Protein AF-A0A2W5SWA3-F1 (afdb_monomer)

Mean predicted aligne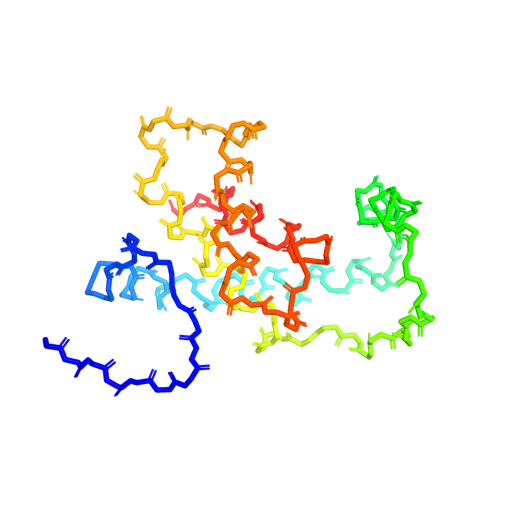d error: 10.52 Å

Radius of gyration: 15.15 Å; Cα contacts (8 Å, |Δi|>4): 92; chains: 1; bounding box: 34×42×40 Å

Secondary structure (DSSP, 8-state):
-----SS----TT--IIIIIHHHHHHHHHHHHHHHHHHHHHHH-TTSSTTTHHHHHTT---S------S---HHHHHHHHHHHHHHHHHHTTT-SS--HHHHHHHHHHHHHH-TTS-HHHHHHHHHHHHH---

Organism: NCBI:txid48

Foldseek 3Di:
DDDDDDLQDDFPPDDCVVLVVVCVVCLVVVLVVVVVVVVVCVVPVPVVCVQLVVVVVVPPDDDPPPPPDPDDSVRQVSLLSLLLVLLVVCCVVPVADDPVSLVVSQVRCCVRCVPDHCSNRVVSSRVSNPDDD

Structure (mmCIF, N/CA/C/O backbone):
data_AF-A0A2W5SWA3-F1
#
_entry.id   AF-A0A2W5SWA3-F1
#
loop_
_atom_site.group_PDB
_atom_site.id
_atom_site.type_symbol
_atom_site.label_atom_id
_atom_site.label_alt_id
_atom_site.label_comp_id
_atom_site.label_asym_id
_atom_site.label_entity_id
_atom_site.label_seq_id
_atom_site.pdbx_PDB_ins_code
_atom_site.Cartn_x
_atom_site.Cartn_y
_atom_site.Cartn_z
_atom_site.occupancy
_atom_site.B_iso_or_equiv
_atom_site.auth_seq_id
_atom_site.auth_comp_id
_atom_site.auth_asym_id
_atom_site.auth_atom_id
_atom_site.pdbx_PDB_model_num
ATOM 1 N N . MET A 1 1 ? 2.567 20.271 12.111 1.00 30.09 1 MET A N 1
ATOM 2 C CA . MET A 1 1 ? 3.311 19.315 12.957 1.00 30.09 1 MET A CA 1
ATOM 3 C C . MET A 1 1 ? 4.036 18.386 12.001 1.00 30.09 1 MET A C 1
ATOM 5 O O . MET A 1 1 ? 3.384 17.564 11.378 1.00 30.09 1 MET A O 1
ATOM 9 N N . ASN A 1 2 ? 5.334 18.611 11.788 1.00 37.44 2 ASN A N 1
ATOM 10 C CA . ASN A 1 2 ? 6.138 17.858 10.822 1.00 37.44 2 ASN A CA 1
ATOM 11 C C . ASN A 1 2 ? 6.793 16.688 11.554 1.00 37.44 2 ASN A C 1
ATOM 13 O O . ASN A 1 2 ? 7.618 16.915 12.435 1.00 37.44 2 ASN A O 1
ATOM 17 N N . GLN A 1 3 ? 6.405 15.462 11.215 1.00 41.31 3 GLN A N 1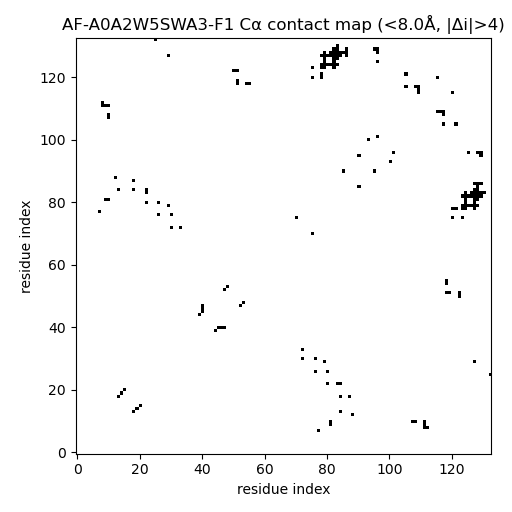
ATOM 18 C CA . GLN A 1 3 ? 7.049 14.255 11.721 1.00 41.31 3 GLN A CA 1
ATOM 19 C C . GLN A 1 3 ? 7.997 13.730 10.640 1.00 41.31 3 GLN A C 1
ATOM 21 O O . GLN A 1 3 ? 7.569 13.212 9.616 1.00 41.31 3 GLN A O 1
ATOM 26 N N . THR A 1 4 ? 9.292 13.940 10.857 1.00 55.91 4 THR A N 1
ATOM 27 C CA . THR A 1 4 ? 10.404 13.378 10.084 1.00 55.91 4 THR A CA 1
ATOM 28 C C . THR A 1 4 ? 10.770 12.004 10.642 1.00 55.91 4 THR A C 1
ATOM 30 O O . THR A 1 4 ? 11.401 11.956 11.693 1.00 55.91 4 THR A O 1
ATOM 33 N N . HIS A 1 5 ? 10.443 10.912 9.943 1.00 43.81 5 HIS A N 1
ATOM 34 C CA . HIS A 1 5 ? 11.013 9.573 10.166 1.00 43.81 5 HIS A CA 1
ATOM 35 C C . HIS A 1 5 ? 11.276 8.899 8.810 1.00 43.81 5 HIS A C 1
ATOM 37 O O . HIS A 1 5 ? 10.393 8.248 8.274 1.00 43.81 5 HIS A O 1
ATOM 43 N N . GLY A 1 6 ? 12.489 9.065 8.265 1.00 43.38 6 GLY A N 1
ATOM 44 C CA . GLY A 1 6 ? 12.940 8.414 7.025 1.00 43.38 6 GLY A CA 1
ATOM 45 C C . GLY A 1 6 ? 12.199 8.881 5.763 1.00 43.38 6 GLY A C 1
ATOM 46 O O . GLY A 1 6 ? 11.012 9.171 5.782 1.00 43.38 6 GLY A O 1
ATOM 47 N N . ASN A 1 7 ? 12.889 8.987 4.633 1.00 49.94 7 ASN A N 1
ATOM 48 C CA . ASN A 1 7 ? 12.278 9.373 3.355 1.00 49.94 7 ASN A CA 1
ATOM 49 C C . ASN A 1 7 ? 11.444 8.217 2.759 1.00 49.94 7 ASN A C 1
ATOM 51 O O . ASN A 1 7 ? 11.761 7.721 1.682 1.00 49.94 7 ASN A O 1
ATOM 55 N N . HIS A 1 8 ? 10.406 7.762 3.456 1.00 59.75 8 HIS A N 1
ATOM 56 C CA . HIS A 1 8 ? 9.448 6.785 2.947 1.00 59.75 8 HIS A CA 1
ATOM 57 C C . HIS A 1 8 ? 8.130 7.521 2.726 1.00 59.75 8 HIS A C 1
ATOM 59 O O . HIS A 1 8 ? 7.613 8.180 3.628 1.00 59.75 8 HIS A O 1
ATOM 65 N N . TRP A 1 9 ? 7.633 7.496 1.492 1.00 74.25 9 TRP A N 1
ATOM 66 C CA . TRP A 1 9 ? 6.354 8.111 1.176 1.00 74.25 9 TRP A CA 1
ATOM 67 C C . TRP A 1 9 ? 5.219 7.352 1.877 1.00 74.25 9 TRP A C 1
ATOM 69 O O . TRP A 1 9 ? 5.212 6.123 1.893 1.00 74.25 9 TRP A O 1
ATOM 79 N N . HIS A 1 10 ? 4.245 8.090 2.414 1.00 75.25 10 HIS A N 1
ATOM 80 C CA . HIS A 1 10 ? 3.023 7.532 2.985 1.00 75.25 10 HIS A CA 1
ATOM 81 C C . HIS A 1 10 ? 1.783 8.203 2.387 1.00 75.25 10 HIS A C 1
ATOM 83 O O . HIS A 1 10 ? 1.814 9.367 1.981 1.00 75.25 10 HIS A O 1
ATOM 89 N N . ALA A 1 11 ? 0.685 7.449 2.385 1.00 79.31 11 ALA A N 1
ATOM 90 C CA . ALA A 1 11 ? -0.634 7.888 1.952 1.00 79.31 11 ALA A CA 1
ATOM 91 C C . ALA A 1 11 ? -1.152 9.087 2.757 1.00 79.31 11 ALA A C 1
ATOM 93 O O . ALA A 1 11 ? -0.834 9.236 3.938 1.00 79.31 11 ALA A O 1
ATOM 94 N N . THR A 1 12 ? -2.048 9.886 2.176 1.00 79.44 12 THR A N 1
ATOM 95 C CA . THR A 1 12 ? -2.643 11.038 2.883 1.00 79.44 12 THR A CA 1
ATOM 96 C C . THR A 1 12 ? -3.520 10.630 4.069 1.00 79.44 12 THR A C 1
ATOM 98 O O . THR A 1 12 ? -3.661 11.379 5.034 1.00 79.44 12 THR A O 1
ATOM 101 N N . TRP A 1 13 ? -4.082 9.422 4.019 1.00 81.94 13 TRP A N 1
ATOM 102 C CA . TRP A 1 13 ? -4.904 8.819 5.068 1.00 81.94 13 TRP A CA 1
ATOM 103 C C . TRP A 1 13 ? -4.100 7.940 6.038 1.00 81.94 13 TRP A C 1
ATOM 105 O O . TRP A 1 13 ? -4.685 7.347 6.945 1.00 81.94 13 TRP A O 1
ATOM 115 N N . TYR A 1 14 ? -2.777 7.844 5.871 1.00 82.62 14 TYR A N 1
ATOM 116 C CA . TYR A 1 14 ? -1.934 7.010 6.719 1.00 82.62 14 TYR A CA 1
ATOM 117 C C . TYR A 1 14 ? -1.767 7.620 8.118 1.00 82.62 14 TYR A C 1
ATOM 119 O O . TYR A 1 14 ? -1.160 8.672 8.310 1.00 82.62 14 TYR A O 1
ATOM 127 N N . ASP A 1 15 ? -2.269 6.909 9.120 1.00 83.50 15 ASP A N 1
ATOM 128 C CA . ASP A 1 15 ? -2.043 7.181 10.541 1.00 83.50 15 ASP A CA 1
ATOM 129 C C . ASP A 1 15 ? -0.958 6.255 11.121 1.00 83.50 15 ASP A C 1
ATOM 131 O O . ASP A 1 15 ? -1.185 5.065 11.339 1.00 83.50 15 ASP A O 1
ATOM 135 N N . ALA A 1 16 ? 0.222 6.801 11.424 1.00 78.81 16 ALA A N 1
ATOM 136 C CA . ALA A 1 16 ? 1.356 6.017 11.923 1.00 78.81 16 ALA A CA 1
ATOM 137 C C . ALA A 1 16 ? 1.068 5.269 13.240 1.00 78.81 16 ALA A C 1
ATOM 139 O O . ALA A 1 16 ? 1.623 4.195 13.468 1.00 78.81 16 ALA A O 1
ATOM 140 N N . SER A 1 17 ? 0.189 5.799 14.098 1.00 78.00 17 SER A N 1
ATOM 141 C CA . SER A 1 17 ? -0.133 5.179 15.388 1.00 78.00 17 SER A CA 1
ATOM 142 C C . SER A 1 17 ? -1.038 3.953 15.243 1.00 78.00 17 SER A C 1
ATOM 144 O O . SER A 1 17 ? -0.891 2.980 15.981 1.00 78.00 17 SER A O 1
ATOM 146 N N . LYS A 1 18 ? -1.947 3.970 14.264 1.00 77.31 18 LYS A N 1
ATOM 147 C CA . LYS A 1 18 ? -2.871 2.864 13.979 1.00 77.31 18 LYS A CA 1
ATOM 148 C C . LYS A 1 18 ? -2.269 1.872 12.997 1.00 77.31 18 LYS A C 1
ATOM 150 O O . LYS A 1 18 ? -2.229 0.671 13.257 1.00 77.31 18 LYS A O 1
ATOM 155 N N . HIS A 1 19 ? -1.788 2.386 11.874 1.00 82.69 19 HIS A N 1
ATOM 156 C CA . HIS A 1 19 ? -1.318 1.584 10.758 1.00 82.69 19 HIS A CA 1
ATOM 157 C C . HIS A 1 19 ? 0.094 1.063 10.988 1.00 82.69 19 HIS A C 1
ATOM 159 O O . HIS A 1 19 ? 0.337 -0.103 10.692 1.00 82.69 19 HIS A O 1
ATOM 165 N N . GLY A 1 20 ? 0.979 1.859 11.599 1.00 80.12 20 GLY A N 1
ATOM 166 C CA . GLY A 1 20 ? 2.354 1.447 11.887 1.00 80.12 20 GLY A CA 1
ATOM 167 C C . GLY A 1 20 ? 2.402 0.251 12.834 1.00 80.12 20 GLY A C 1
ATOM 168 O O . GLY A 1 20 ? 2.945 -0.791 12.487 1.00 80.12 20 GLY A O 1
ATOM 169 N N . SER A 1 21 ? 1.739 0.326 13.992 1.00 83.62 21 SER A N 1
ATOM 170 C CA . SER A 1 21 ? 1.705 -0.804 14.935 1.00 83.62 21 SER A CA 1
ATOM 171 C C . SER A 1 21 ? 1.017 -2.050 14.368 1.00 83.62 21 SER A C 1
ATOM 173 O O . SER A 1 21 ? 1.408 -3.171 14.694 1.00 83.62 21 SER A O 1
ATOM 175 N N . ALA A 1 22 ? -0.010 -1.883 13.528 1.00 85.06 22 ALA A N 1
ATOM 176 C CA . ALA A 1 22 ? -0.656 -3.003 12.849 1.00 85.06 22 ALA A CA 1
ATOM 177 C C . ALA A 1 22 ? 0.275 -3.638 11.806 1.00 85.06 22 ALA A C 1
ATOM 179 O O . ALA A 1 22 ? 0.385 -4.861 11.756 1.00 85.06 22 ALA A O 1
ATOM 180 N N . TRP A 1 23 ? 0.968 -2.816 11.016 1.00 87.50 23 TRP A N 1
ATOM 181 C CA . TRP A 1 23 ? 1.971 -3.251 10.053 1.00 87.50 23 TRP A CA 1
ATOM 182 C C . TRP A 1 23 ? 3.113 -4.001 10.736 1.00 87.50 23 TRP A C 1
ATOM 184 O O . TRP A 1 23 ? 3.459 -5.098 10.316 1.00 87.50 23 TRP A O 1
ATOM 194 N N . GLU A 1 24 ? 3.646 -3.487 11.845 1.00 88.75 24 GLU A N 1
ATOM 195 C CA . GLU A 1 24 ? 4.750 -4.132 12.560 1.00 88.75 24 GLU A CA 1
ATOM 196 C C . GLU A 1 24 ? 4.434 -5.547 13.052 1.00 88.75 24 GLU A C 1
ATOM 198 O O . GLU A 1 24 ? 5.339 -6.377 13.149 1.00 88.75 24 GLU A O 1
ATOM 203 N N . ARG A 1 25 ? 3.158 -5.842 13.319 1.00 88.19 25 ARG A N 1
ATOM 204 C CA . ARG A 1 25 ? 2.701 -7.185 13.698 1.00 88.19 25 ARG A CA 1
ATOM 205 C C . ARG A 1 25 ? 2.666 -8.146 12.514 1.00 88.19 25 ARG A C 1
ATOM 207 O O . ARG A 1 25 ? 2.935 -9.330 12.698 1.00 88.19 25 ARG A O 1
ATOM 214 N N . VAL A 1 26 ? 2.343 -7.652 11.319 1.00 89.31 26 VAL A N 1
ATOM 215 C CA . VAL A 1 26 ? 2.156 -8.486 10.120 1.00 89.31 26 VAL A CA 1
ATOM 216 C C . VAL A 1 26 ? 3.360 -8.480 9.177 1.00 89.31 26 VAL A C 1
ATOM 218 O O . VAL A 1 26 ? 3.497 -9.417 8.394 1.00 89.31 26 VAL A O 1
ATOM 221 N N . LYS A 1 27 ? 4.274 -7.502 9.272 1.00 88.25 27 LYS A N 1
ATOM 222 C CA . LYS A 1 27 ? 5.421 -7.336 8.358 1.00 88.25 27 LYS A CA 1
ATOM 223 C C . LYS A 1 27 ? 6.293 -8.586 8.287 1.00 88.25 27 LYS A C 1
ATOM 225 O O . LYS A 1 27 ? 6.685 -9.003 7.207 1.00 88.25 27 LYS A O 1
ATOM 230 N N . GLU A 1 28 ? 6.533 -9.238 9.424 1.00 89.88 28 GLU A N 1
ATOM 231 C CA . GLU A 1 28 ? 7.334 -10.466 9.486 1.00 89.88 28 GLU A CA 1
ATOM 232 C C . GLU A 1 28 ? 6.600 -11.670 8.877 1.00 89.88 28 GLU A C 1
ATOM 234 O O . GLU A 1 28 ? 7.231 -12.535 8.269 1.00 89.88 28 GLU A O 1
ATOM 239 N N . ALA A 1 29 ? 5.272 -11.732 9.012 1.00 89.44 29 ALA A N 1
ATOM 240 C CA . ALA A 1 29 ? 4.459 -12.775 8.391 1.00 89.44 29 ALA A CA 1
ATOM 241 C C . ALA A 1 29 ? 4.400 -12.588 6.869 1.00 89.44 29 ALA A C 1
ATOM 243 O O . ALA A 1 29 ? 4.690 -13.525 6.127 1.00 89.44 29 ALA A O 1
ATOM 244 N N . MET A 1 30 ? 4.136 -11.364 6.407 1.00 88.12 30 MET A N 1
ATOM 245 C CA . MET A 1 30 ? 4.140 -11.026 4.983 1.00 88.12 30 MET A CA 1
ATOM 246 C C . MET A 1 30 ? 5.522 -11.189 4.351 1.00 88.12 30 MET A C 1
ATOM 248 O O . MET A 1 30 ? 5.625 -11.648 3.220 1.00 88.12 30 MET A O 1
ATOM 252 N N . LYS A 1 31 ? 6.601 -10.891 5.082 1.00 88.31 31 LYS A N 1
ATOM 253 C CA . LYS A 1 31 ? 7.966 -11.163 4.622 1.00 88.31 31 LYS A CA 1
ATOM 254 C C . LYS A 1 31 ? 8.198 -12.648 4.385 1.00 88.31 31 LYS A C 1
ATOM 256 O O . LYS A 1 31 ? 8.797 -13.010 3.379 1.00 88.31 31 LYS A O 1
ATOM 261 N N . ARG A 1 32 ? 7.724 -13.512 5.287 1.00 87.06 32 ARG A N 1
ATOM 262 C CA . ARG A 1 32 ? 7.831 -14.971 5.123 1.00 87.06 32 ARG A CA 1
ATOM 263 C C . ARG A 1 32 ? 7.004 -15.473 3.943 1.00 87.06 32 ARG A C 1
ATOM 265 O O . ARG A 1 32 ? 7.522 -16.275 3.173 1.00 87.06 32 ARG A O 1
ATOM 272 N N . ASP A 1 33 ? 5.775 -14.985 3.788 1.00 82.62 33 ASP A N 1
ATOM 273 C CA . ASP A 1 33 ? 4.922 -15.282 2.627 1.00 82.62 33 ASP A CA 1
ATOM 274 C C . ASP A 1 33 ? 5.594 -14.860 1.312 1.00 82.62 33 ASP A C 1
ATOM 276 O O . ASP A 1 33 ? 5.680 -15.635 0.358 1.00 82.62 33 ASP A O 1
ATOM 280 N N . TRP A 1 34 ? 6.165 -13.655 1.287 1.00 82.44 34 TRP A N 1
ATOM 281 C CA . TRP A 1 34 ? 6.887 -13.137 0.136 1.00 82.44 34 TRP A CA 1
ATOM 282 C C . TRP A 1 34 ? 8.149 -13.954 -0.177 1.00 82.44 34 TRP A C 1
ATOM 284 O O . TRP A 1 34 ? 8.372 -14.301 -1.335 1.00 82.44 34 TRP A O 1
ATOM 294 N N . GLU A 1 35 ? 8.948 -14.320 0.831 1.00 83.44 35 GLU A N 1
ATOM 295 C CA . GLU A 1 35 ? 10.133 -15.180 0.671 1.00 83.44 35 GLU A CA 1
ATOM 296 C C . GLU A 1 35 ? 9.763 -16.585 0.165 1.00 83.44 35 GLU A C 1
ATOM 298 O O . GLU A 1 35 ? 10.496 -17.168 -0.640 1.00 83.44 35 GLU A O 1
ATOM 303 N N . GLN A 1 36 ? 8.623 -17.129 0.608 1.00 75.94 36 GLN A N 1
ATOM 304 C CA . GLN A 1 36 ? 8.088 -18.391 0.094 1.00 75.94 36 GLN A CA 1
ATOM 305 C C . GLN A 1 36 ? 7.648 -18.240 -1.360 1.00 75.94 36 GLN A C 1
ATOM 307 O O . GLN A 1 36 ? 8.181 -18.935 -2.221 1.00 75.94 36 GLN A O 1
ATOM 312 N N . THR A 1 37 ? 6.801 -17.256 -1.658 1.00 67.75 37 THR A N 1
ATOM 313 C CA . THR A 1 37 ? 6.324 -17.017 -3.024 1.00 67.75 37 THR A CA 1
ATOM 314 C C . THR A 1 37 ? 7.473 -16.689 -3.985 1.00 67.75 37 THR A C 1
ATOM 316 O O . THR A 1 37 ? 7.445 -17.039 -5.161 1.00 67.75 37 THR A O 1
ATOM 319 N N . LYS A 1 38 ? 8.541 -16.040 -3.512 1.00 65.50 38 LYS A N 1
ATOM 320 C CA . LYS A 1 38 ? 9.736 -15.782 -4.320 1.00 65.50 38 LYS A CA 1
ATOM 321 C C . LYS A 1 38 ? 10.385 -17.071 -4.823 1.00 65.50 38 LYS A C 1
ATOM 323 O O . LYS A 1 38 ? 10.934 -17.077 -5.927 1.00 65.50 38 LYS A O 1
ATOM 328 N N . LYS A 1 39 ? 10.306 -18.168 -4.062 1.00 57.91 39 LYS A N 1
ATOM 329 C CA . LYS A 1 39 ? 10.724 -19.485 -4.560 1.00 57.91 39 LYS A CA 1
ATOM 330 C C . LYS A 1 39 ? 9.797 -19.976 -5.668 1.00 57.91 39 LYS A C 1
ATOM 332 O O . LYS A 1 39 ? 10.314 -20.452 -6.674 1.00 57.91 39 LYS A O 1
ATOM 337 N N . ASP A 1 40 ? 8.486 -19.781 -5.551 1.00 50.38 40 ASP A N 1
ATOM 338 C CA . ASP A 1 40 ? 7.525 -20.108 -6.617 1.00 50.38 40 ASP A CA 1
ATOM 339 C C . ASP A 1 40 ? 7.752 -19.264 -7.885 1.00 50.38 40 ASP A C 1
ATOM 341 O O . ASP A 1 40 ? 7.726 -19.794 -8.995 1.00 50.38 40 ASP A O 1
ATOM 345 N N . PHE A 1 41 ? 8.131 -17.986 -7.751 1.00 52.28 41 PHE A N 1
ATOM 346 C CA . PHE A 1 41 ? 8.521 -17.136 -8.888 1.00 52.28 41 PHE A CA 1
ATOM 347 C C . PHE A 1 41 ? 9.775 -17.630 -9.620 1.00 52.28 41 PHE A C 1
ATOM 349 O O . PHE A 1 41 ? 9.930 -17.360 -10.811 1.00 52.28 41 PHE A O 1
ATOM 356 N N . LYS A 1 42 ? 10.653 -18.378 -8.939 1.00 46.56 42 LYS A N 1
ATOM 357 C CA . LYS A 1 42 ? 11.821 -19.033 -9.550 1.00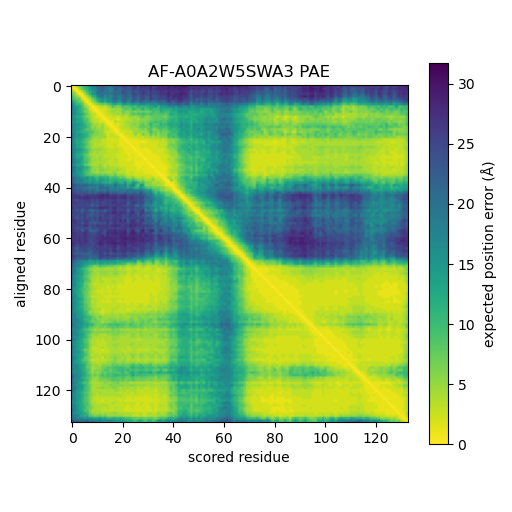 46.56 42 LYS A CA 1
ATOM 358 C C . LYS A 1 42 ? 11.535 -20.440 -10.077 1.00 46.56 42 LYS A C 1
ATOM 360 O O . LYS A 1 42 ? 12.237 -20.881 -10.982 1.00 46.56 42 LYS A O 1
ATOM 365 N N . VAL A 1 43 ? 10.555 -21.148 -9.513 1.00 40.94 43 VAL A N 1
ATOM 366 C CA . VAL A 1 43 ? 10.258 -22.562 -9.819 1.00 40.94 43 VAL A CA 1
ATOM 367 C C . VAL A 1 43 ? 9.116 -22.721 -10.838 1.00 40.94 43 VAL A C 1
ATOM 369 O O . VAL A 1 43 ? 9.042 -23.750 -11.505 1.00 40.94 43 VAL A O 1
ATOM 372 N N . GLY A 1 44 ? 8.286 -21.698 -11.058 1.00 42.88 44 GLY A N 1
ATOM 373 C CA . GLY A 1 44 ? 7.156 -21.759 -11.991 1.00 42.88 44 GLY A CA 1
ATOM 374 C C . GLY A 1 44 ? 6.688 -20.381 -12.450 1.00 42.88 44 GLY A C 1
ATOM 375 O O . GLY A 1 44 ? 5.560 -19.991 -12.174 1.00 42.88 44 GLY A O 1
ATOM 376 N N . GLY A 1 45 ? 7.550 -19.641 -13.156 1.00 42.31 45 GLY A N 1
ATOM 377 C CA . GLY A 1 45 ? 7.350 -18.253 -13.602 1.00 42.31 45 GLY A CA 1
ATOM 378 C C . GLY A 1 45 ? 6.186 -17.991 -14.574 1.00 42.31 45 GLY A C 1
ATOM 379 O O . GLY A 1 45 ? 6.394 -17.367 -15.606 1.00 42.31 45 GLY A O 1
ATOM 380 N N . THR A 1 46 ? 4.962 -18.425 -14.272 1.00 45.09 46 THR A N 1
ATOM 381 C CA . THR A 1 46 ? 3.775 -18.214 -15.120 1.00 45.09 46 THR A CA 1
ATOM 382 C C . THR A 1 46 ? 2.657 -17.456 -14.393 1.00 45.09 46 THR A C 1
ATOM 384 O O . THR A 1 46 ? 1.866 -16.787 -15.048 1.00 45.09 46 THR A O 1
ATOM 387 N N . GLU A 1 47 ? 2.617 -17.454 -13.055 1.00 45.44 47 GLU A N 1
ATOM 388 C CA . GLU A 1 47 ? 1.457 -16.921 -12.313 1.00 45.44 47 GLU A CA 1
ATOM 389 C C . GLU A 1 47 ? 1.538 -15.421 -11.955 1.00 45.44 47 GLU A C 1
ATOM 391 O O . GLU A 1 47 ? 0.500 -14.784 -11.815 1.00 45.44 47 GLU A O 1
ATOM 396 N N . LEU A 1 48 ? 2.727 -14.794 -11.925 1.00 51.03 48 LEU A N 1
ATOM 397 C CA . LEU A 1 48 ? 2.825 -13.314 -11.968 1.00 51.03 48 LEU A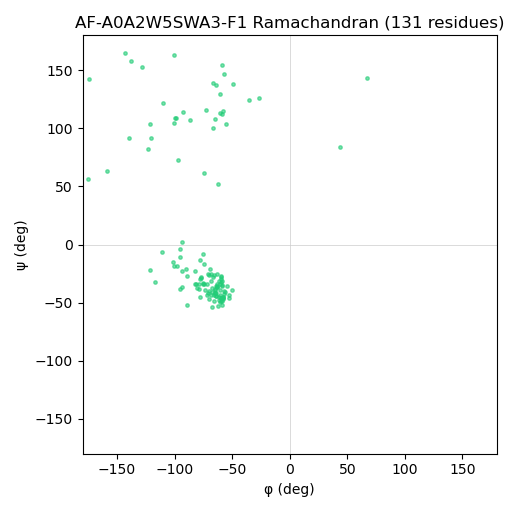 CA 1
ATOM 398 C C . LEU A 1 48 ? 2.744 -12.747 -13.384 1.00 51.03 48 LEU A C 1
ATOM 400 O O . LEU A 1 48 ? 2.413 -11.575 -13.570 1.00 51.03 48 LEU A O 1
ATOM 404 N N . ASN A 1 49 ? 3.066 -13.568 -14.384 1.00 45.28 49 ASN A N 1
ATOM 405 C CA . ASN A 1 49 ? 3.138 -13.137 -15.777 1.00 45.28 49 ASN A CA 1
ATOM 406 C C . ASN A 1 49 ? 1.757 -12.935 -16.415 1.00 45.28 49 ASN A C 1
ATOM 408 O O . ASN A 1 49 ? 1.672 -12.401 -17.513 1.00 45.28 49 ASN A O 1
ATOM 412 N N . GLN A 1 50 ? 0.669 -13.318 -15.747 1.00 46.00 50 GLN A N 1
ATOM 413 C CA . GLN A 1 50 ? -0.673 -13.053 -16.268 1.00 46.00 50 GLN A CA 1
ATOM 414 C C . GLN A 1 50 ? -1.110 -11.593 -16.062 1.00 46.00 50 GLN A C 1
ATOM 416 O O . GLN A 1 50 ? -1.858 -11.081 -16.882 1.00 46.00 50 GLN A O 1
ATOM 421 N N . ASP A 1 51 ? -0.608 -10.891 -15.036 1.00 44.09 51 ASP A N 1
ATOM 422 C CA . ASP A 1 51 ? -1.059 -9.519 -14.725 1.00 44.09 51 ASP A CA 1
ATOM 423 C C . ASP A 1 51 ? 0.059 -8.462 -14.861 1.00 44.09 51 ASP A C 1
ATOM 425 O O . ASP A 1 51 ? -0.180 -7.331 -15.300 1.00 44.09 51 ASP A O 1
ATOM 429 N N . VAL A 1 52 ? 1.314 -8.843 -14.571 1.00 49.34 52 VAL A N 1
ATOM 430 C CA . VAL A 1 52 ? 2.479 -7.944 -14.689 1.00 49.34 52 VAL A CA 1
ATOM 431 C C . VAL A 1 52 ? 2.978 -7.858 -16.138 1.00 49.34 52 VAL A C 1
ATOM 433 O O . VAL A 1 52 ? 3.382 -6.787 -16.586 1.00 49.34 52 VAL A O 1
ATOM 436 N N . THR A 1 53 ? 2.891 -8.941 -16.923 1.00 42.34 53 THR A N 1
ATOM 437 C CA . THR A 1 53 ? 3.320 -8.922 -18.337 1.00 42.34 53 THR A CA 1
ATOM 438 C C . THR A 1 53 ? 2.308 -8.234 -19.257 1.00 42.34 53 THR A C 1
ATOM 440 O O . THR A 1 53 ? 2.719 -7.639 -20.255 1.00 42.34 53 THR A O 1
ATOM 443 N N . ASP A 1 54 ? 1.011 -8.261 -18.929 1.00 40.28 54 ASP A N 1
ATOM 444 C CA . ASP A 1 54 ? -0.018 -7.646 -19.782 1.00 40.28 54 ASP A CA 1
ATOM 445 C C . ASP A 1 54 ? -0.068 -6.111 -19.626 1.00 40.28 54 ASP A C 1
ATOM 447 O O . ASP A 1 54 ? -0.286 -5.379 -20.591 1.00 40.28 54 ASP A O 1
ATOM 451 N N . THR A 1 55 ? 0.281 -5.590 -18.442 1.00 46.47 55 THR A N 1
ATOM 452 C CA . THR A 1 55 ? 0.232 -4.142 -18.155 1.00 46.47 55 THR A CA 1
ATOM 453 C C . THR A 1 55 ? 1.434 -3.367 -18.728 1.00 46.47 55 THR A C 1
ATOM 455 O O . THR A 1 55 ? 1.280 -2.236 -19.191 1.00 46.47 55 THR A O 1
ATOM 458 N N . VAL A 1 56 ? 2.637 -3.959 -18.775 1.00 47.91 56 VAL A N 1
ATOM 459 C CA . VAL A 1 56 ? 3.854 -3.263 -19.264 1.00 47.91 56 VAL A CA 1
ATOM 460 C C . VAL A 1 56 ? 3.812 -2.999 -20.779 1.00 47.91 56 VAL A C 1
ATOM 462 O O . VAL A 1 56 ? 4.459 -2.075 -21.267 1.00 47.91 56 VAL A O 1
ATOM 465 N N . LYS A 1 57 ? 2.994 -3.735 -21.546 1.00 45.97 57 LYS A N 1
ATOM 466 C CA . LYS A 1 57 ? 2.835 -3.499 -22.994 1.00 45.97 57 LYS A CA 1
ATOM 467 C C . LYS A 1 57 ? 1.940 -2.310 -23.350 1.00 45.97 57 LYS A C 1
ATOM 469 O O . LYS A 1 57 ? 1.981 -1.877 -24.500 1.00 45.97 57 LYS A O 1
ATOM 474 N N . GLN A 1 58 ? 1.168 -1.760 -22.408 1.00 44.31 58 GLN A N 1
ATOM 475 C CA . GLN A 1 58 ? 0.285 -0.621 -22.693 1.00 44.31 58 GLN A CA 1
ATOM 476 C C . GLN A 1 58 ? 0.893 0.752 -22.368 1.00 44.31 58 GLN A C 1
ATOM 478 O O . GLN A 1 58 ? 0.377 1.765 -22.835 1.00 44.31 58 GLN A O 1
ATOM 483 N N . ALA A 1 59 ? 2.032 0.813 -21.674 1.00 43.91 59 ALA A N 1
ATOM 484 C CA . ALA A 1 59 ? 2.788 2.050 -21.476 1.00 43.91 59 ALA A CA 1
ATOM 485 C C . ALA A 1 59 ? 3.933 2.151 -22.503 1.00 43.91 59 ALA A C 1
ATOM 487 O O . ALA A 1 59 ? 5.109 1.969 -22.196 1.00 43.91 59 ALA A O 1
ATOM 488 N N . VAL A 1 60 ? 3.591 2.426 -23.765 1.00 40.72 60 VAL A N 1
ATOM 489 C CA . VAL A 1 60 ? 4.582 2.834 -24.774 1.00 40.72 60 VAL A CA 1
ATOM 490 C C . VAL A 1 60 ? 5.171 4.184 -24.359 1.00 40.72 60 VAL A C 1
ATOM 492 O O . VAL A 1 60 ? 4.515 5.217 -24.457 1.00 40.72 60 VAL A O 1
ATOM 495 N N . GLY A 1 61 ? 6.428 4.171 -23.909 1.00 34.94 61 GLY A N 1
ATOM 496 C CA . GLY A 1 61 ? 7.134 5.383 -23.500 1.00 34.94 61 GLY A CA 1
ATOM 497 C C . GLY A 1 61 ? 8.602 5.175 -23.131 1.00 34.94 61 GLY A C 1
ATOM 498 O O . GLY A 1 61 ? 8.991 5.528 -22.034 1.00 34.94 61 GLY A O 1
ATOM 499 N N . LYS A 1 62 ? 9.398 4.616 -24.055 1.00 43.78 62 LYS A N 1
ATOM 500 C CA . LYS A 1 62 ? 10.874 4.713 -24.140 1.00 43.78 62 LYS A CA 1
ATOM 501 C C . LYS A 1 62 ? 11.674 4.561 -22.827 1.00 43.78 62 LYS A C 1
ATOM 503 O O . LYS A 1 62 ? 12.153 5.547 -22.297 1.00 43.78 62 LYS A O 1
ATOM 508 N N . GLU A 1 63 ? 11.956 3.325 -22.425 1.00 37.22 63 GLU A N 1
ATOM 509 C CA . GLU A 1 63 ? 13.314 2.831 -22.121 1.00 37.22 63 GLU A CA 1
ATOM 510 C C . GLU A 1 63 ? 13.243 1.318 -21.838 1.00 37.22 63 GLU A C 1
ATOM 512 O O . GLU A 1 63 ? 12.259 0.850 -21.261 1.00 37.22 63 GLU A O 1
ATOM 517 N N . PRO A 1 64 ? 14.230 0.513 -22.271 1.00 37.06 64 PRO A N 1
ATOM 518 C CA . PRO A 1 64 ? 14.335 -0.873 -21.840 1.00 37.06 64 PRO A CA 1
ATOM 519 C C . PRO A 1 64 ? 14.665 -0.875 -20.347 1.00 37.06 64 PRO A C 1
ATOM 521 O O . PRO A 1 64 ? 15.812 -0.666 -19.963 1.00 37.06 64 PRO A O 1
ATOM 524 N N . ILE A 1 65 ? 13.652 -1.089 -19.508 1.00 43.66 65 ILE A N 1
ATOM 525 C CA . ILE A 1 65 ? 13.850 -1.315 -18.077 1.00 43.66 65 ILE A CA 1
ATOM 526 C C . ILE A 1 65 ? 14.771 -2.543 -17.979 1.00 43.66 65 ILE A C 1
ATOM 528 O O . ILE A 1 65 ? 14.380 -3.621 -18.443 1.00 43.66 65 ILE A O 1
ATOM 532 N N . PRO A 1 66 ? 16.013 -2.413 -17.470 1.00 40.16 66 PRO A N 1
ATOM 533 C CA . PRO A 1 66 ? 16.858 -3.580 -17.260 1.00 40.16 66 PRO A CA 1
ATOM 534 C C . PRO A 1 66 ? 16.095 -4.541 -16.343 1.00 40.16 66 PRO A C 1
ATOM 536 O O . PRO A 1 66 ? 15.355 -4.061 -15.483 1.00 40.16 66 PRO A O 1
ATOM 539 N N . PRO A 1 67 ? 16.236 -5.872 -16.488 1.00 47.00 67 PRO A N 1
ATOM 540 C CA . PRO A 1 67 ? 15.635 -6.798 -15.539 1.00 47.00 67 PRO A CA 1
ATOM 541 C C . PRO A 1 67 ? 16.151 -6.413 -14.155 1.00 47.00 67 PRO A C 1
ATOM 543 O O . PRO A 1 67 ? 17.324 -6.618 -13.840 1.00 47.00 67 PRO A O 1
ATOM 546 N N . ARG A 1 68 ? 15.295 -5.749 -13.369 1.00 48.69 68 ARG A N 1
ATOM 547 C CA . ARG A 1 68 ? 15.625 -5.293 -12.027 1.00 48.69 68 ARG A CA 1
ATOM 548 C C . ARG A 1 68 ? 15.985 -6.565 -11.284 1.00 48.69 68 ARG A C 1
ATOM 550 O O . ARG A 1 68 ? 15.132 -7.442 -11.143 1.00 48.69 68 ARG A O 1
ATOM 557 N N . SER A 1 69 ? 17.265 -6.694 -10.923 1.00 53.09 69 SER A N 1
ATOM 558 C CA . SER A 1 69 ? 17.763 -7.745 -10.038 1.00 53.09 69 SER A CA 1
ATOM 559 C C . SER A 1 69 ? 16.691 -8.019 -9.001 1.00 53.09 69 SER A C 1
ATOM 561 O O . SER A 1 69 ? 16.205 -7.065 -8.396 1.00 53.09 69 SER A O 1
ATOM 563 N N . GLU A 1 70 ? 16.274 -9.283 -8.915 1.00 62.38 70 GLU A N 1
ATOM 564 C CA . GLU A 1 70 ? 15.081 -9.746 -8.208 1.00 62.38 70 GLU A CA 1
ATOM 565 C C . GLU A 1 70 ? 14.679 -8.826 -7.050 1.00 62.38 70 GLU A C 1
ATOM 567 O O . GLU A 1 70 ? 15.525 -8.590 -6.175 1.00 62.38 70 GLU A O 1
ATOM 572 N N . PRO A 1 71 ? 13.423 -8.338 -6.996 1.00 64.75 71 PRO A N 1
ATOM 573 C CA . PRO A 1 71 ? 13.004 -7.468 -5.910 1.00 64.75 71 PRO A CA 1
ATOM 574 C C . PRO A 1 71 ? 13.402 -8.083 -4.561 1.00 64.75 71 PRO A C 1
ATOM 576 O O . PRO A 1 71 ? 13.355 -9.304 -4.358 1.00 64.75 71 PRO A O 1
ATOM 579 N N . ASN A 1 72 ? 13.892 -7.235 -3.662 1.00 74.81 72 ASN A N 1
ATOM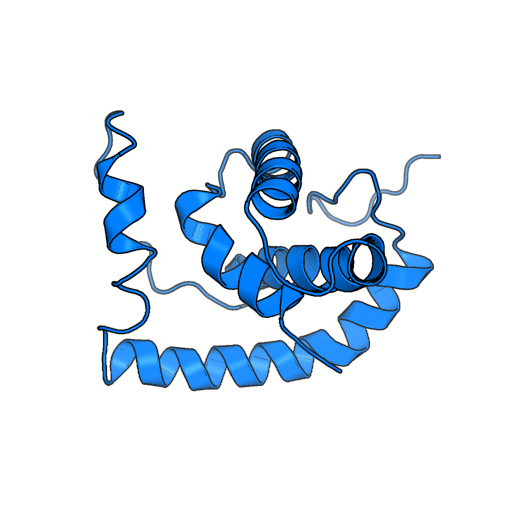 580 C CA . ASN A 1 72 ? 14.186 -7.599 -2.283 1.00 74.81 72 ASN A CA 1
ATOM 581 C C . ASN A 1 72 ? 13.052 -7.105 -1.376 1.00 74.81 72 ASN A C 1
ATOM 583 O O . ASN A 1 72 ? 12.267 -6.245 -1.783 1.00 74.81 72 ASN A O 1
ATOM 587 N N . TRP A 1 73 ? 12.978 -7.641 -0.156 1.00 80.06 73 TRP A N 1
ATOM 588 C CA . TRP A 1 73 ? 11.934 -7.278 0.803 1.00 80.06 73 TRP A CA 1
ATOM 589 C C . TRP A 1 73 ? 11.843 -5.763 1.012 1.00 80.06 73 TRP A C 1
ATOM 591 O O . TRP A 1 73 ? 10.758 -5.212 0.921 1.00 80.06 73 TRP A O 1
ATOM 601 N N . GLU A 1 74 ? 12.972 -5.077 1.191 1.00 82.19 74 GLU A N 1
ATOM 602 C CA . GLU A 1 74 ? 13.018 -3.624 1.419 1.00 82.19 74 GLU A CA 1
ATOM 603 C C . GLU A 1 74 ? 12.378 -2.821 0.275 1.00 82.19 74 GLU A C 1
ATOM 605 O O . GLU A 1 74 ? 11.795 -1.766 0.498 1.00 82.19 74 GLU A O 1
ATOM 610 N N . THR A 1 75 ? 12.461 -3.337 -0.953 1.00 78.50 75 THR A N 1
ATOM 611 C CA . THR A 1 75 ? 11.892 -2.692 -2.141 1.00 78.50 75 TH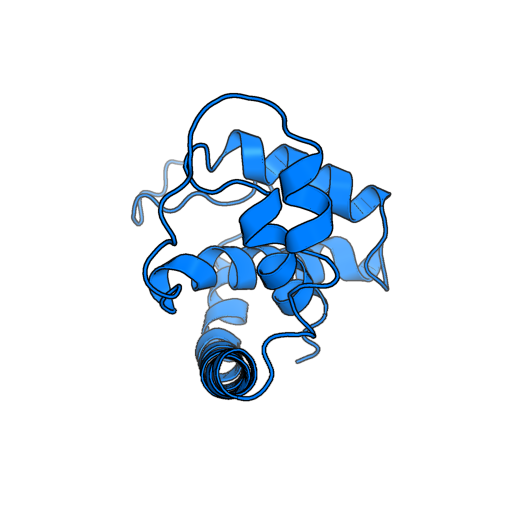R A CA 1
ATOM 612 C C . THR A 1 75 ? 10.382 -2.910 -2.232 1.00 78.50 75 THR A C 1
ATOM 614 O O . THR A 1 75 ? 9.661 -2.002 -2.626 1.00 78.50 75 THR A O 1
ATOM 617 N N . VAL A 1 76 ? 9.881 -4.096 -1.864 1.00 81.94 76 VAL A N 1
ATOM 618 C CA . VAL A 1 76 ? 8.447 -4.443 -1.992 1.00 81.94 76 VAL A CA 1
ATOM 619 C C . VAL A 1 76 ? 7.637 -4.174 -0.727 1.00 81.94 76 VAL A C 1
ATOM 621 O O . VAL A 1 76 ? 6.424 -4.004 -0.803 1.00 81.94 76 VAL A O 1
ATOM 624 N N . SER A 1 77 ? 8.291 -4.119 0.432 1.00 85.94 77 SER A N 1
ATOM 625 C CA . SER A 1 77 ? 7.684 -3.895 1.745 1.00 85.94 77 SER A CA 1
ATOM 626 C C . SER A 1 77 ? 6.793 -2.647 1.780 1.00 85.94 77 SER A C 1
ATOM 628 O O . SER A 1 77 ? 5.680 -2.764 2.288 1.00 85.94 77 SER A O 1
ATOM 630 N N . PRO A 1 78 ? 7.183 -1.489 1.202 1.00 86.25 78 PRO A N 1
ATOM 631 C CA . PRO A 1 78 ? 6.310 -0.314 1.157 1.00 86.25 78 PRO A CA 1
ATOM 632 C C . PRO A 1 78 ? 4.997 -0.564 0.403 1.00 86.25 78 PRO A C 1
ATOM 634 O O . PRO A 1 78 ? 3.953 -0.051 0.793 1.00 86.25 78 PRO A O 1
ATOM 637 N N . ALA A 1 79 ? 5.018 -1.392 -0.646 1.00 86.81 79 ALA A N 1
ATOM 638 C CA . ALA A 1 79 ? 3.811 -1.749 -1.386 1.00 86.81 79 ALA A CA 1
ATOM 639 C C . ALA A 1 79 ? 2.894 -2.675 -0.568 1.00 86.81 79 ALA A C 1
ATOM 641 O O . ALA A 1 79 ? 1.685 -2.452 -0.523 1.00 86.81 79 ALA A O 1
ATOM 642 N N . TYR A 1 80 ? 3.459 -3.666 0.131 1.00 88.81 80 TYR A N 1
ATOM 643 C CA . TYR A 1 80 ? 2.695 -4.511 1.060 1.00 88.81 80 TYR A CA 1
ATOM 644 C C . TYR A 1 80 ? 2.075 -3.692 2.198 1.00 88.81 80 TYR A C 1
ATOM 646 O O . TYR A 1 80 ? 0.891 -3.859 2.498 1.00 88.81 80 TYR A O 1
ATOM 654 N N . GLU A 1 81 ? 2.850 -2.786 2.800 1.00 90.56 81 GLU A N 1
ATOM 655 C CA . GLU A 1 81 ? 2.373 -1.881 3.847 1.00 90.56 81 GLU A CA 1
ATOM 656 C C . GLU A 1 81 ? 1.227 -1.009 3.327 1.00 90.56 81 GLU A C 1
ATOM 658 O O . GLU A 1 81 ? 0.164 -0.949 3.949 1.00 90.56 81 GLU A O 1
ATOM 663 N N . TYR A 1 82 ? 1.395 -0.390 2.157 1.00 90.50 82 TYR A N 1
ATOM 664 C CA . TYR A 1 82 ? 0.367 0.449 1.545 1.00 90.50 82 TYR A CA 1
ATOM 665 C C . TYR A 1 82 ? -0.941 -0.320 1.311 1.00 90.50 82 TYR A C 1
ATOM 667 O O . TYR A 1 82 ? -2.010 0.132 1.716 1.00 90.50 82 TYR A O 1
ATOM 675 N N . GLY A 1 83 ? -0.862 -1.531 0.754 1.00 91.25 83 GLY A N 1
ATOM 676 C CA . GLY A 1 83 ? -2.025 -2.396 0.554 1.00 91.25 83 GLY A CA 1
ATOM 677 C C . GLY A 1 83 ? -2.721 -2.797 1.854 1.00 91.25 83 GLY A C 1
ATOM 678 O O . GLY A 1 83 ? -3.939 -2.668 1.987 1.00 91.25 83 GLY A O 1
ATOM 679 N N . TYR A 1 84 ? -1.950 -3.246 2.843 1.00 91.25 84 TYR A N 1
ATOM 680 C CA . TYR A 1 84 ? -2.484 -3.690 4.132 1.00 91.25 84 TYR A CA 1
ATOM 681 C C . TYR A 1 84 ? -3.146 -2.553 4.910 1.00 91.25 84 TYR A C 1
ATOM 683 O O . TYR A 1 84 ? -4.190 -2.707 5.550 1.00 91.25 84 TYR A O 1
ATOM 691 N N . THR A 1 85 ? -2.553 -1.370 4.850 1.00 90.75 85 THR A N 1
ATOM 692 C CA . THR A 1 85 ? -3.095 -0.191 5.520 1.00 90.75 85 THR A CA 1
ATOM 693 C C . THR A 1 85 ? -4.306 0.355 4.770 1.00 90.75 85 THR A C 1
ATOM 695 O O . THR A 1 85 ? -5.284 0.732 5.419 1.00 90.75 85 THR A O 1
ATOM 698 N N . ALA A 1 86 ? -4.333 0.240 3.437 1.00 91.12 86 ALA A N 1
ATOM 699 C CA . ALA A 1 86 ? -5.517 0.508 2.625 1.00 91.12 86 ALA A CA 1
ATOM 700 C C . ALA A 1 86 ? -6.661 -0.457 2.959 1.00 91.12 86 ALA A C 1
ATOM 702 O O . ALA A 1 86 ? -7.820 -0.044 2.998 1.00 91.12 86 ALA A O 1
ATOM 703 N N . ARG A 1 87 ? -6.367 -1.725 3.275 1.00 90.44 87 ARG A N 1
ATOM 704 C CA . ARG A 1 87 ? -7.383 -2.671 3.756 1.00 90.44 87 ARG A CA 1
ATOM 705 C C . ARG A 1 87 ? -7.975 -2.245 5.089 1.00 90.44 87 ARG A C 1
ATOM 707 O O . ARG A 1 87 ? -9.185 -2.322 5.263 1.00 90.44 87 ARG A O 1
ATOM 714 N N . GLN A 1 88 ? -7.160 -1.758 6.015 1.00 89.25 88 GLN A N 1
ATOM 715 C CA . GLN A 1 88 ? -7.660 -1.261 7.299 1.00 89.25 88 GLN A CA 1
ATOM 716 C C . GLN A 1 88 ? -8.501 0.012 7.145 1.00 89.25 88 GLN A C 1
ATOM 718 O O . GLN A 1 88 ? -9.506 0.168 7.834 1.00 89.25 88 GLN A O 1
ATOM 723 N N . GLN A 1 89 ? -8.109 0.902 6.234 1.00 89.50 89 GLN A N 1
ATOM 724 C CA . GLN A 1 89 ? -8.798 2.170 6.014 1.00 89.50 89 GLN A CA 1
ATOM 725 C C . GLN A 1 89 ? -10.090 2.006 5.203 1.00 89.50 89 GLN A C 1
ATOM 727 O O . GLN A 1 89 ? -11.130 2.570 5.545 1.00 89.50 89 GLN A O 1
ATOM 732 N N . PHE A 1 90 ? -10.035 1.233 4.119 1.00 90.06 90 PHE A N 1
ATOM 733 C CA . PHE A 1 90 ? -11.114 1.129 3.141 1.00 90.06 90 PHE A CA 1
ATOM 734 C C . PHE A 1 90 ? -11.823 -0.224 3.135 1.00 90.06 90 PHE A C 1
ATOM 736 O O . PHE A 1 90 ? -12.837 -0.351 2.456 1.00 90.06 90 PHE A O 1
ATOM 743 N N . GLY A 1 91 ? -11.351 -1.221 3.885 1.00 86.00 91 GLY A N 1
ATOM 744 C CA . GLY A 1 91 ? -11.934 -2.569 3.909 1.00 86.00 91 GLY A CA 1
ATOM 745 C C . GLY A 1 91 ? -13.395 -2.606 4.358 1.00 86.00 91 GLY A C 1
ATOM 746 O O . GLY A 1 91 ? -14.150 -3.460 3.912 1.00 86.00 91 GLY A O 1
ATOM 747 N N . SER A 1 92 ? -13.828 -1.638 5.172 1.00 87.19 92 SER A N 1
ATOM 748 C CA . SER A 1 92 ? -15.241 -1.482 5.553 1.00 87.19 92 SER A CA 1
ATOM 749 C C . SER A 1 92 ? -16.126 -0.983 4.403 1.00 87.19 92 SER A C 1
ATOM 751 O O . SER A 1 92 ? -17.333 -1.203 4.418 1.00 87.19 92 SER A O 1
ATOM 753 N N . LYS A 1 93 ? -15.544 -0.275 3.425 1.00 87.94 93 LYS A N 1
ATOM 754 C CA . LYS A 1 93 ? -16.241 0.267 2.245 1.00 87.94 93 LYS A CA 1
ATOM 755 C C . LYS A 1 93 ? -16.132 -0.675 1.046 1.00 87.94 93 LYS A C 1
ATOM 757 O O . LYS A 1 93 ? -17.085 -0.822 0.288 1.00 87.94 93 LYS A O 1
ATOM 762 N N . TYR A 1 94 ? -14.972 -1.299 0.882 1.00 86.81 94 TYR A N 1
ATOM 763 C CA . TYR A 1 94 ? -14.665 -2.231 -0.189 1.00 86.81 94 TYR A CA 1
ATOM 764 C C . TYR A 1 94 ? -14.280 -3.569 0.443 1.00 86.81 94 TYR A C 1
ATOM 766 O O . TYR A 1 94 ? -13.185 -3.728 0.969 1.00 86.81 94 TYR A O 1
ATOM 774 N N . ASN A 1 95 ? -15.195 -4.538 0.416 1.00 84.25 95 ASN A N 1
ATOM 775 C CA . ASN A 1 95 ? -14.915 -5.870 0.961 1.00 84.25 95 ASN A CA 1
ATOM 776 C C . ASN A 1 95 ? -13.880 -6.636 0.132 1.00 84.25 95 ASN A C 1
ATOM 778 O O . ASN A 1 95 ? -13.170 -7.478 0.682 1.00 84.25 95 ASN A O 1
ATOM 782 N N . ASP A 1 96 ? -13.756 -6.300 -1.149 1.00 85.50 96 ASP A N 1
ATOM 783 C CA . ASP A 1 96 ? -12.869 -6.928 -2.118 1.00 85.50 96 ASP A CA 1
ATOM 784 C C . ASP A 1 96 ? -12.205 -5.859 -2.992 1.00 85.50 96 ASP A C 1
ATOM 786 O O . ASP A 1 96 ? -12.710 -4.737 -3.143 1.00 85.50 96 ASP A O 1
ATOM 790 N N . TRP A 1 97 ? -11.066 -6.227 -3.578 1.00 85.81 97 TRP A N 1
ATOM 791 C CA . TRP A 1 97 ? -10.375 -5.396 -4.559 1.00 85.81 97 TRP A CA 1
ATOM 792 C C . TRP A 1 97 ? -11.271 -5.154 -5.781 1.00 85.81 97 TRP A C 1
ATOM 794 O O . TRP A 1 97 ? -11.812 -6.099 -6.352 1.00 85.81 97 TRP A O 1
ATOM 804 N N . ASN A 1 98 ? -11.420 -3.896 -6.189 1.00 89.56 98 ASN A N 1
ATOM 805 C CA . ASN A 1 98 ? -12.220 -3.484 -7.343 1.00 89.56 98 ASN A CA 1
ATOM 806 C C . ASN A 1 98 ? -11.545 -2.318 -8.075 1.00 89.56 98 ASN A C 1
ATOM 808 O O . ASN A 1 98 ? -10.680 -1.653 -7.504 1.00 89.56 98 ASN A O 1
ATOM 812 N N . ASP A 1 99 ? -11.974 -2.041 -9.309 1.00 88.88 99 ASP A N 1
ATOM 813 C CA . ASP A 1 99 ? -11.377 -1.002 -10.154 1.00 88.88 99 ASP A CA 1
ATOM 814 C C . ASP A 1 99 ? -11.418 0.397 -9.528 1.00 88.88 99 ASP A C 1
ATOM 816 O O . ASP A 1 99 ? -10.478 1.170 -9.695 1.00 88.88 99 ASP A O 1
ATOM 820 N N . SER A 1 100 ? -12.478 0.748 -8.793 1.00 89.31 100 SER A N 1
ATOM 821 C CA . SER A 1 100 ? -12.577 2.066 -8.150 1.00 89.31 100 SER A CA 1
ATOM 822 C C . SER A 1 100 ? -11.517 2.229 -7.063 1.00 89.31 100 SER A C 1
ATOM 824 O O . SER A 1 100 ? -10.782 3.212 -7.068 1.00 89.31 100 SER A O 1
ATOM 826 N N . LEU A 1 101 ? -11.389 1.233 -6.179 1.00 91.50 101 LEU A N 1
ATOM 827 C CA . LEU A 1 101 ? -10.342 1.196 -5.159 1.00 91.50 101 LEU A CA 1
ATOM 828 C C . LEU A 1 101 ? -8.949 1.213 -5.799 1.00 91.50 101 LEU A C 1
ATOM 830 O O . LEU A 1 101 ? -8.090 1.973 -5.365 1.00 91.50 101 LEU A O 1
ATOM 834 N N . GLU A 1 102 ? -8.727 0.397 -6.830 1.00 88.81 102 GLU A N 1
ATOM 835 C CA . GLU A 1 102 ? -7.452 0.359 -7.545 1.00 88.81 102 GLU A CA 1
ATOM 836 C C . GLU A 1 102 ? -7.083 1.731 -8.118 1.00 88.81 102 GLU A C 1
ATOM 838 O O . GLU A 1 102 ? -5.946 2.170 -7.968 1.00 88.81 102 GLU A O 1
ATOM 843 N N . ASN A 1 103 ? -8.034 2.431 -8.740 1.00 89.25 103 ASN A N 1
ATOM 844 C CA . ASN A 1 103 ? -7.789 3.751 -9.315 1.00 89.25 103 ASN A CA 1
ATOM 845 C C . ASN A 1 103 ? -7.447 4.804 -8.255 1.00 89.25 103 ASN A C 1
ATOM 847 O O . ASN A 1 103 ? -6.525 5.593 -8.476 1.00 89.25 103 ASN A O 1
ATOM 851 N N . ASP A 1 104 ? -8.152 4.801 -7.120 1.00 89.62 104 ASP A N 1
ATOM 852 C CA . ASP A 1 104 ? -7.856 5.690 -5.991 1.00 89.62 104 ASP A CA 1
ATOM 853 C C . ASP A 1 104 ? -6.438 5.435 -5.450 1.00 89.62 104 ASP A C 1
ATOM 855 O O . ASP A 1 104 ? -5.634 6.364 -5.332 1.00 89.62 104 ASP A O 1
ATOM 859 N N . LEU A 1 105 ? -6.101 4.164 -5.197 1.00 90.62 105 LEU A N 1
ATOM 860 C CA . LEU A 1 105 ? -4.792 3.763 -4.676 1.00 90.62 105 LEU A CA 1
ATOM 861 C C . LEU A 1 105 ? -3.656 4.051 -5.665 1.00 90.62 105 LEU A C 1
ATOM 863 O O . LEU A 1 105 ? -2.603 4.553 -5.274 1.00 90.62 105 LEU A O 1
ATOM 867 N N . ARG A 1 106 ? -3.873 3.782 -6.957 1.00 88.81 106 ARG A N 1
ATOM 868 C CA . ARG A 1 106 ? -2.920 4.099 -8.027 1.00 88.81 106 ARG A CA 1
ATOM 869 C C . ARG A 1 106 ? -2.611 5.586 -8.070 1.00 88.81 106 ARG A C 1
ATOM 871 O O . ARG A 1 106 ? -1.445 5.968 -8.060 1.00 88.81 106 ARG A O 1
ATOM 878 N N . SER A 1 107 ? -3.658 6.409 -8.126 1.00 87.62 107 SER A N 1
ATOM 879 C CA . SER A 1 107 ? -3.521 7.859 -8.250 1.00 87.62 107 SER A CA 1
ATOM 880 C C . SER A 1 107 ? -2.682 8.428 -7.112 1.00 87.62 107 SER A C 1
ATOM 882 O O . SER A 1 107 ? -1.806 9.262 -7.333 1.00 87.62 107 SER A O 1
ATOM 884 N N . GLU A 1 108 ? -2.912 7.957 -5.889 1.00 87.88 108 GLU A N 1
ATOM 885 C CA . GLU A 1 108 ? -2.157 8.402 -4.726 1.00 87.88 108 GLU A CA 1
ATOM 886 C C . GLU A 1 108 ? -0.716 7.859 -4.727 1.00 87.88 108 GLU A C 1
ATOM 888 O O . GLU A 1 108 ? 0.225 8.623 -4.506 1.00 87.88 108 GLU A O 1
ATOM 893 N N . TRP A 1 109 ? -0.518 6.581 -5.063 1.00 85.19 109 TRP A N 1
ATOM 894 C CA . TRP A 1 109 ? 0.807 5.962 -5.167 1.00 85.19 109 TRP A CA 1
ATOM 895 C C . TRP A 1 109 ? 1.723 6.675 -6.168 1.00 85.19 109 TRP A C 1
ATOM 897 O O . TRP A 1 109 ? 2.877 6.969 -5.848 1.00 85.19 109 TRP A O 1
ATOM 907 N N . GLU A 1 110 ? 1.215 6.991 -7.362 1.00 83.88 110 GLU A N 1
ATOM 908 C CA . GLU A 1 110 ? 1.986 7.642 -8.431 1.00 83.88 110 GLU A CA 1
ATOM 909 C C . GLU A 1 110 ? 2.327 9.108 -8.113 1.00 83.88 110 GLU A C 1
ATOM 911 O O . GLU A 1 110 ? 3.347 9.624 -8.573 1.00 83.88 110 GLU A O 1
ATOM 916 N N . GLN A 1 111 ? 1.525 9.781 -7.281 1.00 82.81 111 GLN A N 1
ATOM 917 C CA . GLN A 1 111 ? 1.858 11.120 -6.779 1.00 82.81 111 GLN A CA 1
ATOM 918 C C . GLN A 1 111 ? 3.062 11.096 -5.826 1.00 82.81 111 GLN A C 1
ATOM 920 O O . GLN A 1 111 ? 3.828 12.062 -5.768 1.00 82.81 111 GLN A O 1
ATOM 925 N N . GLY A 1 112 ? 3.221 9.998 -5.086 1.00 76.25 112 GLY A N 1
ATOM 926 C CA . GLY A 1 112 ? 4.236 9.825 -4.057 1.00 76.25 112 GLY A CA 1
ATOM 927 C C . GLY A 1 112 ? 5.533 9.16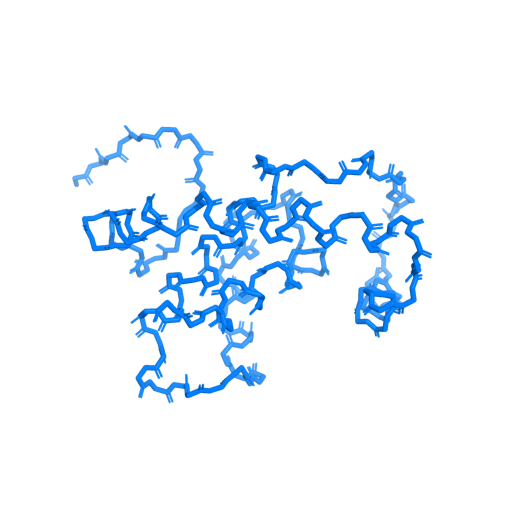3 -4.481 1.00 76.25 112 GLY A C 1
ATOM 928 O O . GLY A 1 112 ? 6.604 9.532 -3.999 1.00 76.25 112 GLY A O 1
ATOM 929 N N . ASN A 1 113 ? 5.437 8.185 -5.380 1.00 73.12 113 ASN A N 1
ATOM 930 C CA . ASN A 1 113 ? 6.535 7.293 -5.729 1.00 73.12 113 ASN A CA 1
ATOM 931 C C . ASN A 1 113 ? 6.826 7.358 -7.228 1.00 73.12 113 ASN A C 1
ATOM 933 O O . ASN A 1 113 ? 6.408 6.503 -8.005 1.00 73.12 113 ASN A O 1
ATOM 937 N N . LYS A 1 114 ? 7.591 8.370 -7.643 1.00 69.75 114 LYS A N 1
ATOM 938 C CA . LYS A 1 114 ? 7.948 8.567 -9.059 1.00 69.75 114 LYS A CA 1
ATOM 939 C C . LYS A 1 114 ? 8.859 7.465 -9.613 1.00 69.75 114 LYS A C 1
ATOM 941 O O . LYS A 1 114 ? 8.797 7.172 -10.801 1.00 69.75 114 LYS A O 1
ATOM 946 N N . ASP A 1 115 ? 9.663 6.844 -8.751 1.00 70.88 115 ASP A N 1
ATOM 947 C CA . ASP A 1 115 ? 10.610 5.775 -9.104 1.00 70.88 115 ASP A CA 1
ATOM 948 C C . ASP A 1 115 ? 10.045 4.355 -8.892 1.00 70.88 115 ASP A C 1
ATOM 950 O O . ASP A 1 115 ? 10.715 3.360 -9.189 1.00 70.88 115 ASP A O 1
ATOM 954 N N . MET A 1 116 ? 8.826 4.238 -8.352 1.00 73.25 116 MET A N 1
ATOM 955 C CA . MET A 1 116 ? 8.139 2.960 -8.148 1.00 73.25 116 MET A CA 1
ATOM 956 C C . MET A 1 116 ? 6.826 2.988 -8.924 1.00 73.25 116 MET A C 1
ATOM 958 O O . MET A 1 116 ? 5.805 3.436 -8.415 1.00 73.25 116 MET A O 1
ATOM 962 N N . SER A 1 117 ? 6.839 2.526 -10.174 1.00 79.94 117 SER A N 1
ATOM 963 C CA . SER A 1 117 ? 5.640 2.570 -11.018 1.00 79.94 117 SER A CA 1
ATOM 964 C C . SER A 1 117 ? 4.526 1.688 -10.456 1.00 79.94 117 SER A C 1
ATOM 966 O O . SER A 1 117 ? 4.764 0.535 -10.092 1.00 79.94 117 SER A O 1
ATOM 968 N N . TRP A 1 118 ? 3.284 2.180 -10.463 1.00 80.50 118 TRP A N 1
ATOM 969 C CA . TRP A 1 118 ? 2.123 1.373 -10.080 1.00 80.50 118 TRP A CA 1
ATOM 970 C C . TRP A 1 118 ? 2.077 0.026 -10.814 1.00 80.50 118 TRP A C 1
ATOM 972 O O . TRP A 1 118 ? 1.788 -0.997 -10.203 1.00 80.50 118 TRP A O 1
ATOM 982 N N . ALA A 1 119 ? 2.431 -0.002 -12.103 1.00 79.50 119 ALA A N 1
ATOM 983 C CA . ALA A 1 119 ? 2.402 -1.219 -12.913 1.00 79.50 119 ALA A CA 1
ATOM 984 C C . ALA A 1 119 ? 3.291 -2.346 -12.353 1.00 79.50 119 ALA A C 1
ATOM 986 O O . ALA A 1 119 ? 2.920 -3.515 -12.439 1.00 79.50 119 ALA A O 1
ATOM 987 N N . GLU A 1 120 ? 4.434 -2.000 -11.756 1.00 74.50 120 GLU A N 1
ATOM 988 C CA . GLU A 1 120 ? 5.354 -2.972 -11.156 1.00 74.50 120 GLU A CA 1
ATOM 989 C C . GLU A 1 120 ? 4.926 -3.378 -9.739 1.00 74.50 120 GLU A C 1
ATOM 991 O O . GLU A 1 120 ? 5.125 -4.524 -9.334 1.00 74.50 120 GLU A O 1
ATOM 996 N N . TYR A 1 121 ? 4.331 -2.451 -8.977 1.00 80.00 121 TYR A N 1
ATOM 997 C CA . TYR A 1 121 ? 4.077 -2.643 -7.546 1.00 80.00 121 TYR A CA 1
ATOM 998 C C . TYR A 1 121 ? 2.632 -3.017 -7.196 1.00 80.00 121 TYR A C 1
ATOM 1000 O O . TYR A 1 121 ? 2.406 -3.549 -6.105 1.00 80.00 121 TYR A O 1
ATOM 1008 N N . LYS A 1 122 ? 1.663 -2.842 -8.109 1.00 83.19 122 LYS A N 1
ATOM 1009 C CA . LYS A 1 122 ? 0.236 -3.125 -7.858 1.00 83.19 122 LYS A CA 1
ATOM 1010 C C . LYS A 1 122 ? -0.016 -4.543 -7.356 1.00 83.19 122 LYS A C 1
ATOM 1012 O O . LYS A 1 122 ? -0.862 -4.742 -6.493 1.00 83.19 122 LYS A O 1
ATOM 1017 N N . ALA A 1 123 ? 0.746 -5.527 -7.841 1.00 82.50 123 ALA A N 1
ATOM 1018 C CA . ALA A 1 123 ? 0.598 -6.920 -7.426 1.00 82.50 123 ALA A CA 1
ATOM 1019 C C . ALA A 1 123 ? 0.945 -7.109 -5.938 1.00 82.50 123 ALA A C 1
ATOM 1021 O O . ALA A 1 123 ? 0.260 -7.844 -5.227 1.00 82.50 123 ALA A O 1
ATOM 1022 N N . PHE A 1 124 ? 1.969 -6.404 -5.446 1.00 85.25 124 PHE A N 1
ATOM 1023 C CA . PHE A 1 124 ? 2.356 -6.417 -4.033 1.00 85.25 124 PHE A CA 1
ATOM 1024 C C . PHE A 1 124 ? 1.369 -5.621 -3.171 1.00 85.25 124 PHE A C 1
ATOM 1026 O O . PHE A 1 124 ? 0.990 -6.090 -2.099 1.00 85.25 124 PHE A O 1
ATOM 1033 N N . VAL A 1 125 ? 0.881 -4.476 -3.669 1.00 88.62 125 VAL A N 1
ATOM 1034 C CA . VAL A 1 125 ? -0.185 -3.700 -3.007 1.00 88.62 125 VAL A CA 1
ATOM 1035 C C . VAL A 1 125 ? -1.448 -4.544 -2.850 1.00 88.62 125 VAL A C 1
ATOM 1037 O O . VAL A 1 125 ? -1.994 -4.657 -1.754 1.00 88.62 125 VAL A O 1
ATOM 1040 N N . ARG A 1 126 ? -1.891 -5.210 -3.918 1.00 88.75 126 ARG A N 1
ATOM 1041 C CA . ARG A 1 126 ? -3.074 -6.071 -3.886 1.00 88.75 126 ARG A CA 1
ATOM 1042 C C . ARG A 1 126 ? -2.917 -7.226 -2.900 1.00 88.75 126 ARG A C 1
ATOM 1044 O O . ARG A 1 126 ? -3.868 -7.530 -2.190 1.00 88.75 126 ARG A O 1
ATOM 1051 N N . ARG A 1 127 ? -1.731 -7.835 -2.798 1.00 86.56 127 ARG A N 1
ATOM 1052 C CA . ARG A 1 127 ? -1.464 -8.868 -1.781 1.00 86.56 127 ARG A CA 1
ATOM 1053 C C . ARG A 1 127 ? -1.530 -8.338 -0.358 1.00 86.56 127 ARG A C 1
ATOM 1055 O O . ARG A 1 127 ? -2.145 -8.979 0.486 1.00 86.56 127 ARG A O 1
ATOM 1062 N N . GLY A 1 128 ? -0.938 -7.173 -0.097 1.00 88.69 128 GLY A N 1
ATOM 1063 C CA . GLY A 1 128 ? -1.083 -6.510 1.198 1.00 88.69 128 GLY A CA 1
ATOM 1064 C C . GLY A 1 128 ? -2.553 -6.260 1.538 1.00 88.69 128 GLY A C 1
ATOM 1065 O O . GLY A 1 128 ? -2.969 -6.481 2.671 1.00 88.69 128 GLY A O 1
ATOM 1066 N N . TYR A 1 129 ? -3.350 -5.863 0.543 1.00 89.94 129 TYR A N 1
ATOM 1067 C CA . TYR A 1 129 ? -4.778 -5.603 0.709 1.00 89.94 129 TYR A CA 1
ATOM 1068 C C . TYR A 1 129 ? -5.613 -6.867 0.958 1.00 89.94 129 TYR A C 1
ATOM 1070 O O . TYR A 1 129 ? -6.539 -6.849 1.769 1.00 89.94 129 TYR A O 1
ATOM 1078 N N . ASP A 1 130 ? -5.302 -7.957 0.25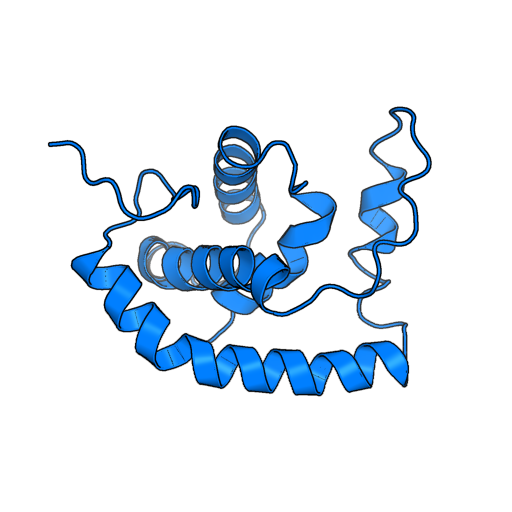9 1.00 88.06 130 ASP A N 1
ATOM 1079 C CA . ASP A 1 130 ? -5.996 -9.240 0.405 1.00 88.06 130 ASP A CA 1
ATOM 1080 C C . ASP A 1 130 ? -5.607 -9.979 1.695 1.00 88.06 130 ASP A C 1
ATOM 1082 O O . ASP A 1 130 ? -6.332 -10.864 2.150 1.00 88.06 130 ASP A O 1
ATOM 1086 N N . TYR A 1 131 ? -4.495 -9.588 2.327 1.00 85.62 131 TYR A N 1
ATOM 1087 C CA . TYR A 1 131 ? -4.037 -10.187 3.572 1.00 85.62 131 TYR A CA 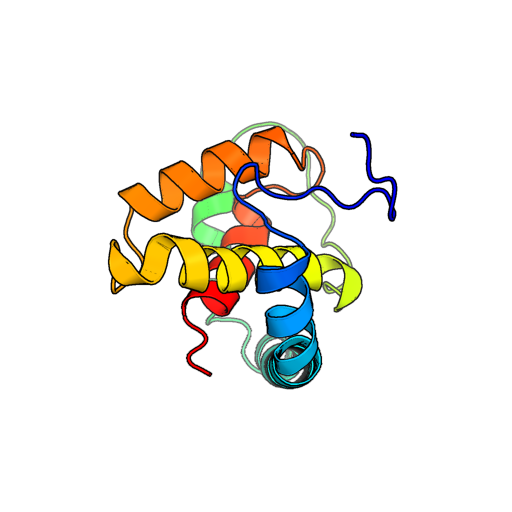1
ATOM 1088 C C . TYR A 1 131 ? -5.074 -10.022 4.688 1.00 85.62 131 TYR A C 1
ATOM 1090 O O . TYR A 1 131 ? -5.340 -8.926 5.192 1.00 85.62 131 TYR A O 1
ATOM 1098 N N . LYS A 1 132 ? -5.631 -11.155 5.113 1.00 75.94 132 LYS A N 1
ATOM 1099 C CA . LYS A 1 132 ? -6.540 -11.263 6.253 1.00 75.94 132 LYS A CA 1
ATOM 1100 C C . LYS A 1 132 ? -5.722 -11.743 7.451 1.00 75.94 132 LYS A C 1
ATOM 1102 O O . LYS A 1 132 ? -5.257 -12.879 7.452 1.00 75.94 132 LYS A O 1
ATOM 1107 N N . SER A 1 133 ? -5.503 -10.851 8.420 1.00 61.81 133 SER A N 1
ATOM 1108 C CA . SER A 1 133 ? -4.896 -11.194 9.714 1.00 61.81 133 SER A CA 1
ATOM 1109 C C . SER A 1 133 ? -5.905 -11.817 10.667 1.00 61.81 133 SER A C 1
ATOM 1111 O O . SER A 1 133 ? -7.109 -11.505 10.543 1.00 61.81 133 SER A O 1
#

pLDDT: mean 72.18, std 18.68, range [30.09, 91.5]

Solvent-accessible surface area (backbone atoms only — not comparable to full-atom values): 8222 Å² total; per-residue (Å²): 137,88,85,89,75,72,102,65,80,74,60,96,84,64,47,65,81,63,42,43,60,53,42,67,71,43,51,67,57,52,49,51,53,49,59,51,49,51,49,46,56,73,75,54,74,57,78,65,50,68,62,48,56,61,52,64,72,72,64,85,73,90,74,88,77,68,84,69,75,75,85,50,66,85,73,47,44,62,31,27,48,52,15,36,43,44,30,72,72,41,33,90,81,40,86,62,95,47,72,68,60,50,52,56,53,42,58,54,44,51,75,63,32,83,92,54,52,53,76,78,40,46,68,42,19,51,49,20,36,68,59,80,131

Sequence (133 aa):
MNQTHGNHWHATWYDASKHGSAWERVKEAMKRDWEQTKKDFKVGGTELNQDVTDTVKQAVGKEPIPPRSEPNWETVSPAYEYGYTARQQFGSKYNDWNDSLENDLRSEWEQGNKDMSWAEYKAFVRRGYDYKS